Protein AF-A0AAN6WMR6-F1 (afdb_monomer_lite)

pLDDT: mean 70.24, std 10.69, range [45.78, 90.38]

Secondary structure (DSSP, 8-state):
----------PPPPPPP--SSHHHHHHHHHHHHHHHHHHHHHHHHHHHHHHHHHHHHHHHHHHHHHHHHHHHHHHHHHHHHHHHHHHHHHHHHTSHHHHHHHHHHHHHHHHHHHSHHHHHHHHHHS-HHHHHHHHHHHHHHHHH-

Organism: NCBI:txid1536484

Sequence (145 aa):
MTVLASSREGAVPPAPTPTTVSRTRQQSNVISALSPLVQHALQLQQLISTIALHLFVRAYFAVYLVTSATLEASMSIARRALILSKWLGQKTWKSRRATRLRKRLEFELFVLLVGPCGNMLFLMLFWPGWLALGLALWAYGHVTG

Foldseek 3Di:
DDDDDDDDDDDDDDDDDPDDPPPVVVVVVVVVVCVVVVVVVVVVVVVVVVVVVVVVVVVVVVVVVVVVVVVVVVVVVVVVVVVVCVVVCVVCVPPPVVVVVVVVCVVVVCCCCVPPNVVVVCCVVVVCVVVVVVVVVVVVVVVVD

Structure (mmCIF, N/CA/C/O backbone):
data_AF-A0AAN6WMR6-F1
#
_entry.id   AF-A0AAN6WMR6-F1
#
loop_
_atom_site.group_PDB
_atom_site.id
_atom_site.type_symbol
_atom_site.label_atom_id
_atom_site.label_alt_id
_atom_site.label_comp_id
_atom_site.label_asym_id
_atom_site.label_entity_id
_atom_site.label_seq_id
_atom_site.pdbx_PDB_ins_code
_atom_site.Cartn_x
_atom_site.Cartn_y
_atom_site.Cartn_z
_atom_site.occupancy
_atom_site.B_iso_or_equiv
_atom_site.auth_seq_id
_atom_site.auth_comp_id
_atom_site.auth_asym_id
_atom_site.auth_atom_id
_atom_site.pdbx_PDB_model_num
ATOM 1 N N . MET A 1 1 ? 72.319 -36.772 -90.322 1.00 45.81 1 MET A N 1
ATOM 2 C CA . MET A 1 1 ? 72.011 -36.498 -88.903 1.00 45.81 1 MET A CA 1
ATOM 3 C C . MET A 1 1 ? 71.889 -34.995 -88.736 1.00 45.81 1 MET A C 1
ATOM 5 O O . MET A 1 1 ? 72.904 -34.314 -88.690 1.00 45.81 1 MET A O 1
ATOM 9 N N . THR A 1 2 ? 70.659 -34.481 -88.724 1.00 45.78 2 THR A N 1
ATOM 10 C CA . THR A 1 2 ? 70.368 -33.066 -88.459 1.00 45.78 2 THR A CA 1
ATOM 11 C C . THR A 1 2 ? 68.988 -33.004 -87.814 1.00 45.78 2 THR A C 1
ATOM 13 O O . THR A 1 2 ? 67.998 -33.427 -88.402 1.00 45.78 2 THR A O 1
ATOM 16 N N . VAL A 1 3 ? 68.976 -32.581 -86.555 1.00 50.28 3 VAL A N 1
ATOM 17 C CA . VAL A 1 3 ? 67.804 -32.345 -85.706 1.00 50.28 3 VAL A CA 1
ATOM 18 C C . VAL A 1 3 ? 67.212 -30.991 -86.078 1.00 50.28 3 VAL A C 1
ATOM 20 O O . VAL A 1 3 ? 67.992 -30.058 -86.202 1.00 50.28 3 VAL A O 1
ATOM 23 N N . LEU A 1 4 ? 65.882 -30.865 -86.169 1.00 54.62 4 LEU A N 1
ATOM 24 C CA . LEU A 1 4 ? 65.145 -29.673 -85.726 1.00 54.62 4 LEU A CA 1
ATOM 25 C C . LEU A 1 4 ? 63.665 -30.016 -85.469 1.00 54.62 4 LEU A C 1
ATOM 27 O O . LEU A 1 4 ? 62.982 -30.609 -86.299 1.00 54.62 4 LEU A O 1
ATOM 31 N N . ALA A 1 5 ? 63.220 -29.651 -84.269 1.00 51.03 5 ALA A N 1
ATOM 32 C CA . ALA A 1 5 ? 61.887 -29.822 -83.714 1.00 51.03 5 ALA A CA 1
ATOM 33 C C . ALA A 1 5 ? 60.937 -28.698 -84.155 1.00 51.03 5 ALA A C 1
ATOM 35 O O . ALA A 1 5 ? 61.367 -27.552 -84.258 1.00 51.03 5 ALA A O 1
ATOM 36 N N . SER A 1 6 ? 59.645 -28.995 -84.330 1.00 52.78 6 SER A N 1
ATOM 37 C CA . SER A 1 6 ? 58.566 -27.996 -84.295 1.00 52.78 6 SER A CA 1
ATOM 38 C C . SER A 1 6 ? 57.196 -28.678 -84.319 1.00 52.78 6 SER A C 1
ATOM 40 O O . SER A 1 6 ? 56.848 -29.299 -85.316 1.00 52.78 6 SER A O 1
ATOM 42 N N . SER A 1 7 ? 56.422 -28.570 -83.238 1.00 55.59 7 SER A N 1
ATOM 43 C CA . SER A 1 7 ? 55.026 -28.111 -83.302 1.00 55.59 7 SER A CA 1
ATOM 44 C C . SER A 1 7 ? 54.469 -28.019 -81.881 1.00 55.59 7 SER A C 1
ATOM 46 O O . SER A 1 7 ? 54.475 -28.990 -81.129 1.00 55.59 7 SER A O 1
ATOM 48 N N . ARG A 1 8 ? 54.065 -26.810 -81.494 1.00 50.81 8 ARG A N 1
ATOM 49 C CA . ARG A 1 8 ? 53.621 -26.424 -80.154 1.00 50.81 8 ARG A CA 1
ATOM 50 C C . ARG A 1 8 ? 52.101 -26.276 -80.210 1.00 50.81 8 ARG A C 1
ATOM 52 O O . ARG A 1 8 ? 51.603 -25.426 -80.943 1.00 50.81 8 ARG A O 1
ATOM 59 N N . GLU A 1 9 ? 51.386 -27.112 -79.465 1.00 48.72 9 GLU A N 1
ATOM 60 C CA . GLU A 1 9 ? 49.929 -27.067 -79.315 1.00 48.72 9 GLU A CA 1
ATOM 61 C C . GLU A 1 9 ? 49.487 -25.760 -78.639 1.00 48.72 9 GLU A C 1
ATOM 63 O O . GLU A 1 9 ? 49.946 -25.410 -77.550 1.00 48.72 9 GLU A O 1
ATOM 68 N N . GLY A 1 10 ? 48.594 -25.024 -79.303 1.00 47.44 10 GLY A N 1
ATOM 69 C CA . GLY A 1 10 ? 47.924 -23.846 -78.762 1.00 47.44 10 GLY A CA 1
ATOM 70 C C . GLY A 1 10 ? 46.566 -24.224 -78.177 1.00 47.44 10 GLY A C 1
ATOM 71 O O . GLY A 1 10 ? 45.593 -24.353 -78.913 1.00 47.44 10 GLY A O 1
ATOM 72 N N . ALA A 1 11 ? 46.500 -24.380 -76.855 1.00 51.91 11 ALA A N 1
ATOM 73 C CA . ALA A 1 11 ? 45.252 -24.492 -76.107 1.00 51.91 11 ALA A CA 1
ATOM 74 C C . ALA A 1 11 ? 44.733 -23.089 -75.742 1.00 51.91 11 ALA A C 1
ATOM 76 O O . ALA A 1 11 ? 45.427 -22.309 -75.090 1.00 51.91 11 ALA A O 1
ATOM 77 N N . VAL A 1 12 ? 43.512 -22.771 -76.175 1.00 68.25 12 VAL A N 1
ATOM 78 C CA . VAL A 1 12 ? 42.794 -21.524 -75.868 1.00 68.25 12 VAL A CA 1
ATOM 79 C C . VAL A 1 12 ? 42.050 -21.679 -74.530 1.00 68.25 12 VAL A C 1
ATOM 81 O O . VAL A 1 12 ? 41.217 -22.579 -74.425 1.00 68.25 12 VAL A O 1
ATOM 84 N N . PRO A 1 13 ? 42.292 -20.830 -73.511 1.00 68.50 13 PRO A N 1
ATOM 85 C CA . PRO A 1 13 ? 41.496 -20.821 -72.282 1.00 68.50 13 PRO A CA 1
ATOM 86 C C . PRO A 1 13 ? 40.277 -19.869 -72.369 1.00 68.50 13 PRO A C 1
ATOM 88 O O . PRO A 1 13 ? 40.340 -18.853 -73.066 1.00 68.50 13 PRO A O 1
ATOM 91 N N . PRO A 1 14 ? 39.167 -20.159 -71.657 1.00 63.75 14 PRO A N 1
ATOM 92 C CA . PRO A 1 14 ? 37.947 -19.350 -71.688 1.00 63.75 14 PRO A CA 1
ATOM 93 C C . PRO A 1 14 ? 38.049 -18.067 -70.844 1.00 63.75 14 PRO A C 1
ATOM 95 O O . PRO A 1 14 ? 38.715 -18.018 -69.810 1.00 63.75 14 PRO A O 1
ATOM 98 N N 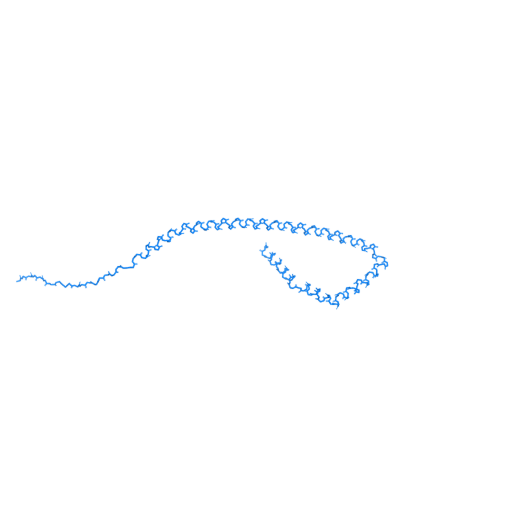. ALA A 1 15 ? 37.349 -17.024 -71.296 1.00 61.56 15 ALA A N 1
ATOM 99 C CA . ALA A 1 15 ? 37.334 -15.684 -70.713 1.00 61.56 15 ALA A CA 1
ATOM 100 C C . ALA A 1 15 ? 36.653 -15.619 -69.321 1.00 61.56 15 ALA A C 1
ATOM 102 O O . ALA A 1 15 ? 35.573 -16.188 -69.149 1.00 61.56 15 ALA A O 1
ATOM 103 N N . PRO A 1 16 ? 37.212 -14.876 -68.344 1.00 61.53 16 PRO A N 1
ATOM 104 C CA . PRO A 1 16 ? 36.566 -14.625 -67.056 1.00 61.53 16 PRO A CA 1
ATOM 105 C C . PRO A 1 16 ? 35.622 -13.407 -67.102 1.00 61.53 16 PRO A C 1
ATOM 107 O O . PRO A 1 16 ? 36.022 -12.301 -67.459 1.00 61.53 16 PRO A O 1
ATOM 110 N N . THR A 1 17 ? 34.368 -13.591 -66.684 1.00 63.28 17 THR A N 1
ATOM 111 C CA . THR A 1 17 ? 33.379 -12.524 -66.434 1.00 63.28 17 THR A CA 1
ATOM 112 C C . THR A 1 17 ? 33.733 -11.683 -65.193 1.00 63.28 17 THR A C 1
ATOM 114 O O . THR A 1 17 ? 33.841 -12.249 -64.103 1.00 63.28 17 THR A O 1
ATOM 117 N N . PRO A 1 18 ? 33.844 -10.343 -65.298 1.00 58.25 18 PRO A N 1
ATOM 118 C CA . PRO A 1 18 ? 34.152 -9.465 -64.169 1.00 58.25 18 PRO A CA 1
ATOM 119 C C . PRO A 1 18 ? 32.903 -8.741 -63.627 1.00 58.25 18 PRO A C 1
ATOM 121 O O . PRO A 1 18 ? 32.602 -7.633 -64.058 1.00 58.25 18 PRO A O 1
ATOM 124 N N . THR A 1 19 ? 32.173 -9.308 -62.658 1.00 54.94 19 THR A N 1
ATOM 125 C CA . THR A 1 19 ? 31.054 -8.573 -62.007 1.00 54.94 19 THR A CA 1
ATOM 126 C C . THR A 1 19 ? 30.895 -8.755 -60.492 1.00 54.94 19 THR A C 1
ATOM 128 O O . THR A 1 19 ? 30.036 -8.107 -59.899 1.00 54.94 19 THR A O 1
ATOM 131 N N . THR A 1 20 ? 31.731 -9.537 -59.802 1.00 54.12 20 THR A N 1
ATOM 132 C CA . THR A 1 20 ? 31.488 -9.857 -58.372 1.00 54.12 20 THR A CA 1
ATOM 133 C C . THR A 1 20 ? 32.310 -9.027 -57.370 1.00 54.12 20 THR A C 1
ATOM 135 O O . THR A 1 20 ? 32.007 -9.025 -56.180 1.00 54.12 20 THR A O 1
ATOM 138 N N . VAL A 1 21 ? 33.320 -8.270 -57.812 1.00 56.31 21 VAL A N 1
ATOM 139 C CA . VAL A 1 21 ? 34.303 -7.619 -56.911 1.00 56.31 21 VAL A CA 1
ATOM 140 C C . VAL A 1 21 ? 33.862 -6.231 -56.401 1.00 56.31 21 VAL A C 1
ATOM 142 O O . VAL A 1 21 ? 34.369 -5.743 -55.395 1.00 56.31 21 VAL A O 1
ATOM 145 N N . SER A 1 22 ? 32.876 -5.584 -57.023 1.00 54.81 22 SER A N 1
ATOM 146 C CA . SER A 1 22 ? 32.452 -4.215 -56.668 1.00 54.81 22 SER A CA 1
ATOM 147 C C 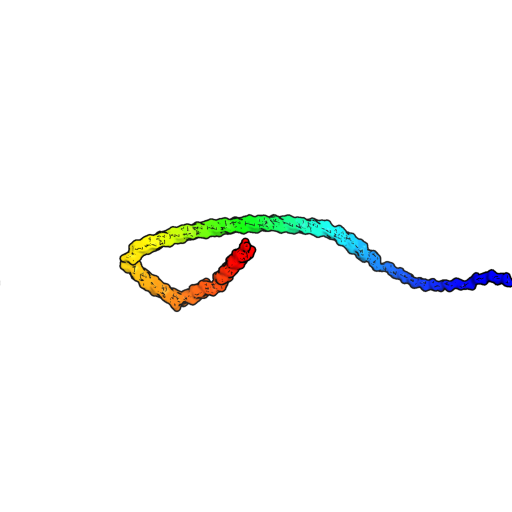. SER A 1 22 ? 31.519 -4.130 -55.448 1.00 54.81 22 SER A C 1
ATOM 149 O O . SER A 1 22 ? 31.437 -3.080 -54.812 1.00 54.81 22 SER A O 1
ATOM 151 N N . ARG A 1 23 ? 30.836 -5.222 -55.074 1.00 52.59 23 ARG A N 1
ATOM 152 C CA . ARG A 1 23 ? 29.805 -5.221 -54.014 1.00 52.59 23 ARG A CA 1
ATOM 153 C C . ARG A 1 23 ? 30.384 -5.154 -52.595 1.00 52.59 23 ARG A C 1
ATOM 155 O O . ARG A 1 23 ? 29.817 -4.494 -51.727 1.00 52.59 23 ARG A O 1
ATOM 162 N N . THR A 1 24 ? 31.529 -5.791 -52.364 1.00 58.31 24 THR A N 1
ATOM 163 C CA . THR A 1 24 ? 32.192 -5.860 -51.048 1.00 58.31 24 THR A CA 1
ATOM 164 C C . THR A 1 24 ? 32.803 -4.523 -50.624 1.00 58.31 24 THR A C 1
ATOM 166 O O . THR A 1 24 ? 32.705 -4.145 -49.458 1.00 58.31 24 THR A O 1
ATOM 169 N N . ARG A 1 25 ? 33.360 -3.753 -51.566 1.00 53.69 25 ARG A N 1
ATOM 170 C CA . ARG A 1 25 ? 33.977 -2.441 -51.286 1.00 53.69 25 ARG A CA 1
ATOM 171 C C . ARG A 1 25 ? 32.950 -1.343 -50.979 1.00 53.69 25 ARG A C 1
ATOM 173 O O . ARG A 1 25 ? 33.232 -0.402 -50.242 1.00 53.69 25 ARG A O 1
ATOM 180 N N . GLN A 1 26 ? 31.743 -1.464 -51.532 1.00 53.91 26 GLN A N 1
ATOM 181 C CA . GLN A 1 26 ? 30.649 -0.537 -51.250 1.00 53.91 26 GLN A CA 1
ATOM 182 C C . GLN A 1 26 ? 30.036 -0.803 -49.866 1.00 53.91 26 GLN A C 1
ATOM 184 O O . GLN A 1 26 ? 29.773 0.146 -49.135 1.00 53.91 26 GLN A O 1
ATOM 189 N N . GLN A 1 27 ? 29.895 -2.070 -49.453 1.00 58.19 27 GLN A N 1
ATOM 190 C CA . GLN A 1 27 ? 29.464 -2.409 -48.090 1.00 58.19 27 GLN A CA 1
ATOM 191 C C . GLN A 1 27 ? 30.468 -1.961 -47.021 1.00 58.19 27 GLN A C 1
ATOM 193 O O . GLN A 1 27 ? 30.042 -1.446 -45.990 1.00 58.19 27 GLN A O 1
ATOM 198 N N . SER A 1 28 ? 31.779 -2.079 -47.264 1.00 60.22 28 SER A N 1
ATOM 199 C CA . SER A 1 28 ? 32.777 -1.629 -46.284 1.00 60.22 28 SER A CA 1
ATOM 200 C C . SER A 1 28 ? 32.699 -0.122 -46.020 1.00 60.22 28 SER A C 1
ATOM 202 O O . SER A 1 28 ? 32.777 0.291 -44.870 1.00 60.22 28 SER A O 1
ATOM 204 N N . ASN A 1 29 ? 32.455 0.702 -47.048 1.00 61.84 29 ASN A N 1
ATOM 205 C CA . ASN A 1 29 ? 32.314 2.154 -46.874 1.00 61.84 29 ASN A CA 1
ATOM 206 C C . ASN A 1 29 ? 31.062 2.547 -46.076 1.00 61.84 29 ASN A C 1
ATOM 208 O O . ASN A 1 29 ? 31.117 3.475 -45.271 1.00 61.84 29 ASN A O 1
ATOM 212 N N . VAL A 1 30 ? 29.944 1.838 -46.258 1.00 65.19 30 VAL A N 1
ATOM 213 C CA . VAL A 1 30 ? 28.702 2.126 -45.520 1.00 65.19 30 VAL A CA 1
ATOM 214 C C . VAL A 1 30 ? 28.821 1.679 -44.059 1.00 65.19 30 VAL A C 1
ATOM 216 O O . VAL A 1 30 ? 28.387 2.396 -43.161 1.00 65.19 30 VAL A O 1
ATOM 219 N N . ILE A 1 31 ? 29.478 0.543 -43.798 1.00 67.00 31 ILE A N 1
ATOM 220 C CA . ILE A 1 31 ? 29.734 0.053 -42.433 1.00 67.00 31 ILE A CA 1
ATOM 221 C C . ILE A 1 31 ? 30.708 0.987 -41.696 1.00 67.00 31 ILE A C 1
ATOM 223 O O . ILE A 1 31 ? 30.467 1.335 -40.539 1.00 67.00 31 ILE A O 1
ATOM 227 N N . SER A 1 32 ? 31.759 1.469 -42.368 1.00 66.12 32 SER A N 1
ATOM 228 C CA . SER A 1 32 ? 32.694 2.441 -41.786 1.00 66.12 32 SER A CA 1
ATOM 229 C C . SER A 1 32 ? 32.051 3.803 -41.507 1.00 66.12 32 SER A C 1
ATOM 231 O O . SER A 1 32 ? 32.397 4.429 -40.510 1.00 66.12 32 SER A O 1
ATOM 233 N N . ALA A 1 33 ? 31.092 4.246 -42.327 1.00 69.19 33 ALA A N 1
ATOM 234 C CA . ALA A 1 33 ? 30.353 5.491 -42.094 1.00 69.19 33 ALA A CA 1
ATOM 235 C C . ALA A 1 33 ? 29.299 5.372 -40.975 1.00 69.19 33 ALA A C 1
ATOM 237 O O . ALA A 1 33 ? 29.023 6.349 -40.280 1.00 69.19 33 ALA A O 1
ATOM 238 N N . LEU A 1 34 ? 28.728 4.181 -40.764 1.00 69.94 34 LEU A N 1
ATOM 239 C CA . LEU A 1 34 ? 27.740 3.925 -39.708 1.00 69.94 34 LEU A CA 1
ATOM 240 C C . LEU A 1 34 ? 28.372 3.715 -38.328 1.00 69.94 34 LEU A C 1
ATOM 242 O O . LEU A 1 34 ? 27.761 4.075 -37.324 1.00 69.94 34 LEU A O 1
ATOM 246 N N . SER A 1 35 ? 29.595 3.182 -38.263 1.00 74.19 35 SER A N 1
ATOM 247 C CA . SER A 1 35 ? 30.325 2.959 -37.007 1.00 74.19 35 SER A CA 1
ATOM 248 C C . SER A 1 35 ? 30.377 4.190 -36.080 1.00 74.19 35 SER A C 1
ATOM 250 O O . SER A 1 35 ? 30.006 4.052 -34.912 1.00 74.19 35 SER A O 1
ATOM 252 N N . PRO A 1 36 ? 30.771 5.397 -36.538 1.00 77.50 36 PRO A N 1
ATOM 253 C CA . PRO A 1 36 ? 30.795 6.575 -35.669 1.00 77.50 36 PRO A CA 1
ATOM 254 C C . PRO A 1 36 ? 29.390 7.010 -35.232 1.00 77.50 36 PRO A C 1
ATOM 256 O O . PRO A 1 36 ? 29.209 7.428 -34.089 1.00 77.50 36 PRO A O 1
ATOM 259 N N . LEU A 1 37 ? 28.382 6.850 -36.097 1.00 77.81 37 LEU A N 1
ATOM 260 C CA . LEU A 1 37 ? 26.995 7.218 -35.801 1.00 77.81 37 LEU A CA 1
A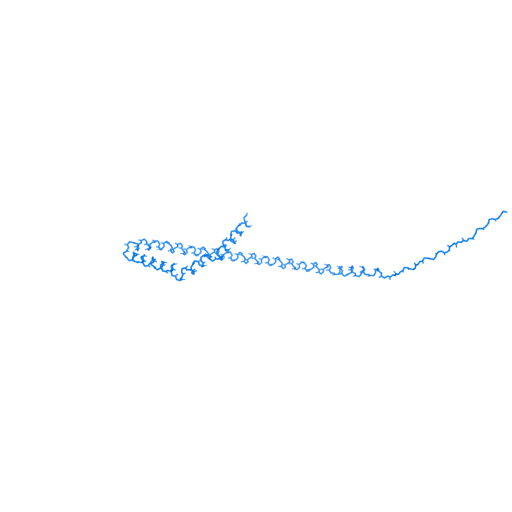TOM 261 C C . LEU A 1 37 ? 26.402 6.335 -34.691 1.00 77.81 37 LEU A C 1
ATOM 263 O O . LEU A 1 37 ? 25.775 6.833 -33.757 1.00 77.81 37 LEU A O 1
ATOM 267 N N . VAL A 1 38 ? 26.657 5.025 -34.763 1.00 78.88 38 VAL A N 1
ATOM 268 C CA . VAL A 1 38 ? 26.242 4.050 -33.743 1.00 78.88 38 VAL A CA 1
ATOM 269 C C . VAL A 1 38 ? 26.952 4.319 -32.417 1.00 78.88 38 VAL A C 1
ATOM 271 O O . VAL A 1 38 ? 26.331 4.253 -31.359 1.00 78.88 38 VAL A O 1
ATOM 274 N N . GLN A 1 39 ? 28.233 4.689 -32.459 1.00 85.31 39 GLN A N 1
ATOM 275 C CA . GLN A 1 39 ? 29.001 5.014 -31.259 1.00 85.31 39 GLN A CA 1
ATOM 276 C C . GLN A 1 39 ? 28.459 6.268 -30.550 1.00 85.31 39 GLN A C 1
ATOM 278 O O . GLN A 1 39 ? 28.355 6.278 -29.325 1.00 85.31 39 GLN A O 1
ATOM 283 N N . HIS A 1 40 ? 28.038 7.289 -31.305 1.00 79.12 40 HIS A N 1
ATOM 284 C CA . HIS A 1 40 ? 27.407 8.491 -30.745 1.00 79.12 40 HIS A CA 1
ATOM 285 C C . HIS A 1 40 ? 26.007 8.193 -30.183 1.00 79.12 40 HIS A C 1
ATOM 287 O O . HIS A 1 40 ? 25.661 8.665 -29.099 1.00 79.12 40 HIS A O 1
ATOM 293 N N . ALA A 1 41 ? 25.217 7.363 -30.874 1.00 79.44 41 ALA A N 1
ATOM 294 C CA . ALA A 1 41 ? 23.904 6.931 -30.394 1.00 79.44 41 ALA A CA 1
ATOM 295 C C . ALA A 1 41 ? 24.005 6.143 -29.076 1.00 79.44 41 ALA A C 1
ATOM 297 O O . ALA A 1 41 ? 23.240 6.395 -28.146 1.00 79.44 41 ALA A O 1
ATOM 298 N N . LEU A 1 42 ? 24.993 5.249 -28.958 1.00 79.75 42 LEU A N 1
ATOM 299 C CA . LEU A 1 42 ? 25.255 4.501 -27.726 1.00 79.75 42 LEU A CA 1
ATOM 300 C C . LEU A 1 42 ? 25.671 5.415 -26.570 1.00 79.75 42 LEU A C 1
ATOM 302 O O . LEU A 1 42 ? 25.194 5.228 -25.453 1.00 79.75 42 LEU A O 1
ATOM 306 N N . GLN A 1 43 ? 26.505 6.426 -26.825 1.00 84.06 43 GLN A N 1
ATOM 307 C CA . GLN A 1 43 ? 26.887 7.404 -25.802 1.00 84.06 43 GLN A CA 1
ATOM 308 C C . GLN A 1 43 ? 25.681 8.208 -25.306 1.00 84.06 43 GLN A C 1
ATOM 310 O O . GLN A 1 43 ? 25.485 8.336 -24.098 1.00 84.06 43 GLN A O 1
ATOM 315 N N . LEU A 1 44 ? 24.827 8.690 -26.213 1.00 79.62 44 LEU A N 1
ATOM 316 C CA . LEU A 1 44 ? 23.592 9.385 -25.838 1.00 79.62 44 LEU A CA 1
ATOM 317 C C . LEU A 1 44 ? 22.658 8.479 -25.035 1.00 79.62 44 LEU A C 1
ATOM 319 O O . LEU A 1 44 ? 22.119 8.898 -24.013 1.00 79.62 44 LEU A O 1
ATOM 323 N N . GLN A 1 45 ? 22.510 7.222 -25.448 1.00 84.38 45 GLN A N 1
ATOM 324 C CA . GLN A 1 45 ? 21.685 6.248 -24.742 1.00 84.38 45 GLN A CA 1
ATOM 325 C C . GLN A 1 45 ? 22.226 5.950 -23.337 1.00 84.38 45 GLN A C 1
ATOM 327 O O . GLN A 1 45 ? 21.446 5.838 -22.391 1.00 84.38 45 GLN A O 1
ATOM 332 N N . GLN A 1 46 ? 23.549 5.900 -23.166 1.00 82.50 46 GLN A N 1
ATOM 333 C CA . GLN A 1 46 ? 24.179 5.750 -21.855 1.00 82.50 46 GLN A CA 1
ATOM 334 C C . GLN A 1 46 ? 23.981 6.981 -20.962 1.00 82.50 46 GLN A C 1
ATOM 336 O O . GLN A 1 46 ? 23.670 6.811 -19.781 1.00 82.50 46 GLN A O 1
ATOM 341 N N . LEU A 1 47 ? 24.089 8.200 -21.505 1.00 85.69 47 LEU A N 1
ATOM 342 C CA . LEU A 1 47 ? 23.800 9.432 -20.757 1.00 85.69 47 LEU A CA 1
ATOM 343 C C . LEU A 1 47 ? 22.333 9.494 -20.319 1.00 85.69 47 LEU A C 1
ATOM 345 O O . LEU A 1 47 ? 22.037 9.768 -19.157 1.00 85.69 47 LEU A O 1
ATOM 349 N N . ILE A 1 48 ? 21.407 9.196 -21.230 1.00 84.12 48 ILE A N 1
ATOM 350 C CA . ILE A 1 48 ? 19.972 9.185 -20.927 1.00 84.12 48 ILE A CA 1
ATOM 351 C C . ILE A 1 48 ? 19.673 8.127 -19.862 1.00 84.12 48 ILE A C 1
ATOM 353 O O . ILE A 1 48 ? 18.957 8.410 -18.904 1.00 84.12 48 ILE A O 1
ATOM 357 N N . SER A 1 49 ? 20.270 6.937 -19.974 1.00 84.12 49 SER A N 1
ATOM 358 C CA . SER A 1 49 ? 20.091 5.861 -18.998 1.00 84.12 49 SER A CA 1
ATOM 359 C C . SER A 1 49 ? 20.620 6.229 -17.612 1.00 84.12 49 SER A C 1
ATOM 361 O O . SER A 1 49 ? 19.979 5.901 -16.615 1.00 84.12 49 SER A O 1
ATOM 363 N N . THR A 1 50 ? 21.769 6.903 -17.519 1.00 87.25 50 THR A N 1
ATOM 364 C CA . THR A 1 50 ? 22.339 7.322 -16.226 1.00 87.25 50 THR A CA 1
ATOM 365 C C . THR A 1 50 ? 21.524 8.438 -15.586 1.00 87.25 50 THR A C 1
ATOM 367 O O . THR A 1 50 ? 21.234 8.371 -14.391 1.00 87.25 50 THR A O 1
ATOM 370 N N . ILE A 1 51 ? 21.078 9.423 -16.370 1.00 84.88 51 ILE A N 1
ATOM 371 C CA . ILE A 1 51 ? 20.199 10.498 -15.887 1.00 84.88 51 ILE A CA 1
ATOM 372 C C . ILE A 1 51 ? 18.853 9.927 -15.421 1.00 84.88 51 ILE A C 1
ATOM 374 O O . ILE A 1 51 ? 18.368 10.291 -14.349 1.00 84.88 51 ILE A O 1
ATOM 378 N N . ALA A 1 52 ? 18.274 8.999 -16.188 1.00 80.12 52 ALA A N 1
ATOM 379 C CA . ALA A 1 52 ? 17.021 8.339 -15.840 1.00 80.12 52 ALA A CA 1
ATOM 380 C C . ALA A 1 52 ? 17.144 7.526 -14.544 1.00 80.12 52 ALA A C 1
ATOM 382 O O . ALA A 1 52 ? 16.306 7.678 -13.657 1.00 80.12 52 ALA A O 1
ATOM 383 N N . LEU A 1 53 ? 18.208 6.729 -14.386 1.00 78.69 53 LEU A N 1
ATOM 384 C CA . LEU A 1 53 ? 18.486 5.998 -13.143 1.00 78.69 53 LEU A CA 1
ATOM 385 C C . LEU A 1 53 ? 18.632 6.944 -11.953 1.00 78.69 53 LEU A C 1
ATOM 387 O O . LEU A 1 53 ? 18.069 6.694 -10.890 1.00 78.69 53 LEU A O 1
ATOM 391 N N . HIS A 1 54 ? 19.342 8.055 -12.135 1.00 83.31 54 HIS A N 1
ATOM 392 C CA . HIS A 1 54 ? 19.552 9.026 -11.071 1.00 83.31 54 HIS A CA 1
ATOM 393 C C . HIS A 1 54 ? 18.239 9.695 -10.629 1.00 83.31 54 HIS A C 1
ATOM 395 O O . HIS A 1 54 ? 17.982 9.821 -9.430 1.00 83.31 54 HIS A O 1
ATOM 401 N N . LEU A 1 55 ? 17.370 10.058 -11.579 1.00 80.44 55 LEU A N 1
ATOM 402 C CA . LEU A 1 55 ? 16.020 10.558 -11.292 1.00 80.44 55 LEU A CA 1
ATOM 403 C C . LEU A 1 55 ? 15.159 9.501 -10.597 1.00 80.44 55 LEU A C 1
ATOM 405 O O . LEU A 1 55 ? 14.463 9.825 -9.636 1.00 80.44 55 LEU A O 1
ATOM 409 N N . PHE A 1 56 ? 15.240 8.246 -11.042 1.00 83.94 56 PHE A N 1
ATOM 410 C CA . PHE A 1 56 ? 14.469 7.146 -10.475 1.00 83.94 56 PHE A CA 1
ATOM 411 C C . PHE A 1 56 ? 14.863 6.870 -9.022 1.00 83.94 56 PHE A C 1
ATOM 413 O O . PHE A 1 56 ? 13.996 6.803 -8.156 1.00 83.94 56 PHE A O 1
ATOM 420 N N . VAL A 1 57 ? 16.165 6.809 -8.725 1.00 83.69 57 VAL A N 1
ATOM 421 C CA . VAL A 1 57 ? 16.678 6.637 -7.357 1.00 83.69 57 VAL A CA 1
ATOM 422 C C . VAL A 1 57 ? 16.241 7.799 -6.466 1.00 83.69 57 VAL A C 1
ATOM 424 O O . VAL A 1 57 ? 15.752 7.573 -5.360 1.00 83.69 57 VAL A O 1
ATOM 427 N N . ARG A 1 58 ? 16.346 9.048 -6.940 1.00 83.69 58 ARG A N 1
ATOM 428 C CA . ARG A 1 58 ? 15.915 10.221 -6.162 1.00 83.69 58 ARG A CA 1
ATOM 429 C C . ARG A 1 58 ? 14.414 10.227 -5.887 1.00 83.69 58 ARG A C 1
ATOM 431 O O . ARG A 1 58 ? 14.010 10.491 -4.756 1.00 83.69 58 ARG A O 1
ATOM 438 N N . ALA A 1 59 ? 13.601 9.943 -6.901 1.00 79.44 59 ALA A N 1
ATOM 439 C CA . ALA A 1 59 ? 12.153 9.856 -6.759 1.00 79.44 59 ALA A CA 1
ATOM 440 C C . ALA A 1 59 ? 11.763 8.722 -5.801 1.00 79.44 59 ALA A C 1
ATOM 442 O O . ALA A 1 59 ? 10.926 8.922 -4.924 1.00 79.44 59 ALA A O 1
ATOM 443 N N . TYR A 1 60 ? 12.428 7.570 -5.905 1.00 81.12 60 TYR A N 1
ATOM 444 C CA . TYR A 1 60 ? 12.227 6.435 -5.011 1.00 81.12 60 TYR A CA 1
ATOM 445 C C . TYR A 1 60 ? 12.546 6.787 -3.555 1.00 81.12 60 TYR A C 1
ATOM 447 O O . TYR A 1 60 ? 11.718 6.563 -2.675 1.00 81.12 60 TYR A O 1
ATOM 455 N N . PHE A 1 61 ? 13.694 7.424 -3.297 1.00 78.75 61 PHE A N 1
ATOM 456 C CA . PHE A 1 61 ? 14.053 7.904 -1.959 1.00 78.75 61 PHE A CA 1
ATOM 457 C C . PHE A 1 61 ? 13.049 8.925 -1.415 1.00 78.75 61 PHE A C 1
ATOM 459 O O . PHE A 1 61 ? 12.685 8.857 -0.243 1.00 78.75 61 PHE A O 1
ATOM 466 N N . ALA A 1 62 ? 12.569 9.849 -2.251 1.00 79.31 62 ALA A N 1
ATOM 467 C CA . ALA A 1 62 ? 11.565 10.828 -1.843 1.00 79.31 62 ALA A CA 1
ATOM 468 C C . ALA A 1 62 ? 10.242 10.150 -1.450 1.00 79.31 62 ALA A C 1
ATOM 470 O O . ALA A 1 62 ? 9.701 10.436 -0.383 1.00 79.31 62 ALA A O 1
ATOM 471 N N . VAL A 1 63 ? 9.754 9.207 -2.261 1.00 74.81 63 VAL A N 1
ATOM 472 C CA . VAL A 1 63 ? 8.541 8.432 -1.954 1.00 74.81 63 VAL A CA 1
ATOM 473 C C . VAL A 1 63 ? 8.738 7.584 -0.697 1.00 74.81 63 VAL A C 1
ATOM 475 O O . VAL A 1 63 ? 7.853 7.548 0.155 1.00 74.81 63 VAL A O 1
ATOM 478 N N . TYR A 1 64 ? 9.901 6.957 -0.526 1.00 78.25 64 TYR A N 1
ATOM 479 C CA . TYR A 1 64 ? 10.236 6.165 0.659 1.00 78.25 64 TYR A CA 1
ATOM 480 C C . TYR A 1 64 ? 10.266 7.009 1.946 1.00 78.25 64 TYR A C 1
ATOM 482 O O . TYR A 1 64 ? 9.735 6.609 2.983 1.00 78.25 64 TYR A O 1
ATOM 490 N N . LEU A 1 65 ? 10.822 8.221 1.891 1.00 72.38 65 LEU A N 1
ATOM 491 C CA . LEU A 1 65 ? 10.822 9.147 3.028 1.00 72.38 65 LEU A CA 1
ATOM 492 C C . LEU A 1 65 ? 9.413 9.654 3.348 1.00 72.38 65 LEU A C 1
ATOM 494 O O . LEU A 1 65 ? 9.019 9.690 4.510 1.00 72.38 65 LEU A O 1
ATOM 498 N N . VAL A 1 66 ? 8.625 9.998 2.328 1.00 76.00 66 VAL A N 1
ATOM 499 C CA . VAL A 1 66 ? 7.237 10.447 2.516 1.00 76.00 66 VAL A CA 1
ATOM 500 C C . VAL A 1 66 ? 6.373 9.326 3.095 1.00 76.00 66 VAL A C 1
ATOM 502 O O . VAL A 1 66 ? 5.596 9.564 4.020 1.00 76.00 66 VAL A O 1
ATOM 505 N N . THR A 1 67 ? 6.522 8.097 2.600 1.00 67.94 67 THR A N 1
ATOM 506 C CA . THR A 1 67 ? 5.775 6.927 3.091 1.00 67.94 67 THR A CA 1
ATOM 507 C C . THR A 1 67 ? 6.198 6.527 4.501 1.00 67.94 67 THR A C 1
ATOM 509 O O . THR A 1 67 ? 5.337 6.299 5.342 1.00 67.94 67 THR A O 1
ATOM 512 N N . SER A 1 68 ? 7.493 6.519 4.818 1.00 63.00 68 SER A N 1
ATOM 513 C CA . SER A 1 68 ? 7.957 6.239 6.186 1.00 63.00 68 SER A CA 1
ATOM 514 C C . SER A 1 68 ? 7.526 7.323 7.182 1.00 63.00 68 SER A C 1
ATOM 516 O O . SER A 1 68 ? 7.020 6.995 8.253 1.00 63.00 68 SER A O 1
ATOM 518 N N . ALA A 1 69 ? 7.602 8.606 6.813 1.00 63.78 69 ALA A N 1
ATOM 519 C CA . ALA A 1 69 ? 7.134 9.706 7.659 1.00 63.78 69 ALA A CA 1
ATOM 520 C C . ALA A 1 69 ? 5.613 9.672 7.885 1.00 63.78 69 ALA A C 1
ATOM 522 O O . ALA A 1 69 ? 5.143 9.915 8.996 1.00 63.78 69 ALA A O 1
ATOM 523 N N . THR A 1 70 ? 4.829 9.345 6.854 1.00 65.81 70 THR A N 1
ATOM 524 C CA . THR A 1 70 ? 3.368 9.205 6.985 1.00 65.81 70 THR A CA 1
ATOM 525 C C . THR A 1 70 ? 2.969 7.957 7.763 1.00 65.81 70 THR A C 1
ATOM 527 O O . THR A 1 70 ? 2.012 8.019 8.534 1.00 65.81 70 THR A O 1
ATOM 530 N N . LEU A 1 71 ? 3.707 6.851 7.634 1.00 63.31 71 LEU A N 1
ATOM 531 C CA . LEU A 1 71 ? 3.498 5.648 8.440 1.00 63.31 71 LEU A CA 1
ATOM 532 C C . LEU A 1 71 ? 3.813 5.895 9.915 1.00 63.31 71 LEU A C 1
ATOM 534 O O . LEU A 1 71 ? 3.010 5.519 10.765 1.00 63.31 71 LEU A O 1
ATOM 538 N N . GLU A 1 72 ? 4.910 6.583 10.227 1.00 65.25 72 GLU A N 1
ATOM 539 C CA . GLU A 1 72 ? 5.253 6.969 11.602 1.00 65.25 72 GLU A CA 1
ATOM 540 C C . GLU A 1 72 ? 4.238 7.964 12.182 1.00 65.25 72 GLU A C 1
ATOM 542 O O . GLU A 1 72 ? 3.752 7.791 13.304 1.00 65.25 72 GLU A O 1
ATOM 547 N N . ALA A 1 73 ? 3.820 8.965 11.400 1.00 61.12 73 ALA A N 1
ATOM 548 C CA . ALA A 1 73 ? 2.769 9.893 11.807 1.00 61.12 73 ALA A CA 1
ATOM 549 C C . ALA A 1 73 ? 1.445 9.155 12.073 1.00 61.12 73 ALA A C 1
ATOM 551 O O . ALA A 1 73 ? 0.839 9.338 13.131 1.00 61.12 73 ALA A O 1
ATOM 552 N N . SER A 1 74 ? 1.040 8.255 11.174 1.00 61.84 74 SER A N 1
ATOM 553 C CA . SER A 1 74 ? -0.160 7.423 11.309 1.00 61.84 74 SER A CA 1
ATOM 554 C C . SER A 1 74 ? -0.075 6.486 12.516 1.00 61.84 74 SER A C 1
ATOM 556 O O . SER A 1 74 ? -1.003 6.432 13.323 1.00 61.84 74 SER A O 1
ATOM 558 N N . MET A 1 75 ? 1.066 5.821 12.727 1.00 65.44 75 MET A N 1
ATOM 559 C CA . MET A 1 75 ? 1.301 4.983 13.903 1.00 65.44 75 MET A CA 1
ATOM 560 C C . MET A 1 75 ? 1.257 5.793 15.196 1.00 65.44 75 MET A C 1
ATOM 562 O O . MET A 1 75 ? 0.703 5.322 16.189 1.00 65.44 75 MET A O 1
ATOM 566 N N . SER A 1 76 ? 1.802 7.010 15.213 1.00 64.69 76 SER A N 1
ATOM 567 C CA . SER A 1 76 ? 1.780 7.869 16.399 1.00 64.69 76 SER A CA 1
ATOM 568 C C . SER A 1 76 ? 0.355 8.307 16.759 1.00 64.69 76 SER A C 1
ATOM 570 O O . SER A 1 76 ? -0.029 8.258 17.932 1.00 64.69 76 SER A O 1
ATOM 572 N N . ILE A 1 77 ? -0.460 8.647 15.755 1.00 67.44 77 ILE A N 1
ATOM 573 C CA . ILE A 1 77 ? -1.874 8.998 15.918 1.00 67.44 77 ILE A CA 1
ATOM 574 C C . ILE A 1 77 ? -2.666 7.768 16.364 1.00 67.44 77 ILE A C 1
ATOM 576 O O . ILE A 1 77 ? -3.420 7.853 17.330 1.00 67.44 77 ILE A O 1
ATOM 580 N N . ALA A 1 78 ? -2.442 6.608 15.744 1.00 65.75 78 ALA A N 1
ATOM 581 C CA . ALA A 1 78 ? -3.093 5.353 16.106 1.00 65.75 78 ALA A CA 1
ATOM 582 C C . ALA A 1 78 ? -2.735 4.906 17.532 1.00 65.75 78 ALA A C 1
ATOM 584 O O . ALA A 1 78 ? -3.620 4.534 18.299 1.00 65.75 78 ALA A O 1
ATOM 585 N N . ARG A 1 79 ? -1.463 5.004 17.944 1.00 68.62 79 ARG A N 1
ATOM 586 C CA . ARG A 1 79 ? -1.028 4.712 19.322 1.00 68.62 79 ARG A CA 1
ATOM 587 C C . ARG A 1 79 ? -1.686 5.653 20.321 1.00 68.62 79 ARG A C 1
ATOM 589 O O . ARG A 1 79 ? -2.201 5.188 21.335 1.00 68.62 79 ARG A O 1
ATOM 596 N N . ARG A 1 80 ? -1.719 6.958 20.035 1.00 67.62 80 ARG A N 1
ATOM 597 C CA . ARG A 1 80 ? -2.407 7.944 20.884 1.00 67.62 80 ARG A CA 1
ATOM 598 C C . ARG A 1 80 ? -3.903 7.654 20.965 1.00 67.62 80 ARG A C 1
ATOM 600 O O . ARG A 1 80 ? -4.444 7.643 22.064 1.00 67.62 80 ARG A O 1
ATOM 607 N N . ALA A 1 81 ? -4.545 7.340 19.843 1.00 65.06 81 ALA A N 1
ATOM 608 C CA . ALA A 1 81 ? -5.951 6.958 19.792 1.00 65.06 81 ALA A CA 1
ATOM 609 C C . ALA A 1 81 ? -6.229 5.665 20.575 1.00 65.06 81 ALA A C 1
ATOM 611 O O . ALA A 1 81 ? -7.227 5.599 21.283 1.00 65.06 81 ALA A O 1
ATOM 612 N N . LEU A 1 82 ? -5.338 4.669 20.519 1.00 68.75 82 LEU A N 1
ATOM 613 C CA . LEU A 1 82 ? -5.444 3.418 21.278 1.00 68.75 82 LEU A CA 1
ATOM 614 C C . LEU A 1 82 ? -5.229 3.609 22.781 1.00 68.75 82 LEU A C 1
ATOM 616 O O . LEU A 1 82 ? -5.921 2.995 23.589 1.00 68.75 82 LEU A O 1
ATOM 620 N N . ILE A 1 83 ? -4.277 4.453 23.179 1.00 72.25 83 ILE A N 1
ATOM 621 C CA . ILE A 1 83 ? -4.057 4.785 24.592 1.00 72.25 83 ILE A CA 1
ATOM 622 C C . ILE A 1 83 ? -5.268 5.550 25.125 1.00 72.25 83 ILE A C 1
ATOM 624 O O . ILE A 1 83 ? -5.795 5.197 26.179 1.00 72.25 83 ILE A O 1
ATOM 628 N N . LEU A 1 84 ? -5.748 6.548 24.375 1.00 70.75 84 LEU A N 1
ATOM 629 C CA . LEU A 1 84 ? -6.915 7.344 24.739 1.00 70.75 84 LEU A CA 1
ATOM 630 C C . LEU A 1 84 ? -8.183 6.483 24.783 1.00 70.75 84 LEU A C 1
ATOM 632 O O . LEU A 1 84 ? -8.960 6.603 25.726 1.00 70.75 84 LEU A O 1
ATOM 636 N N . SER A 1 85 ? -8.368 5.565 23.830 1.00 67.06 85 SER A N 1
ATOM 637 C CA . SER A 1 85 ? -9.499 4.633 23.807 1.00 67.06 85 SER A CA 1
ATOM 638 C C . SER A 1 85 ? -9.407 3.571 24.896 1.00 67.06 85 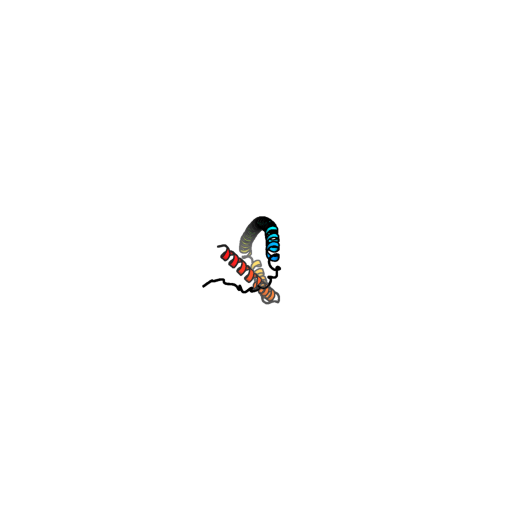SER A C 1
ATOM 640 O O . SER A 1 85 ? -10.439 3.196 25.437 1.00 67.06 85 SER A O 1
ATOM 642 N N . LYS A 1 86 ? -8.208 3.129 25.300 1.00 69.62 86 LYS A N 1
ATOM 643 C CA . LYS A 1 86 ? -8.026 2.284 26.491 1.00 69.62 86 LYS A CA 1
ATOM 644 C C . LYS A 1 86 ? -8.354 3.039 27.772 1.00 69.62 86 LYS A C 1
ATOM 646 O O . LYS A 1 86 ? -9.012 2.474 28.638 1.00 69.62 86 LYS A O 1
ATOM 651 N N . TRP A 1 87 ? -7.938 4.298 27.893 1.00 70.50 87 TRP A N 1
ATOM 652 C CA . TRP A 1 87 ? -8.208 5.128 29.070 1.00 70.50 87 TRP A CA 1
ATOM 653 C C . TRP A 1 87 ? -9.694 5.474 29.201 1.00 70.50 87 TRP A C 1
ATOM 655 O O . TRP A 1 87 ? -10.309 5.211 30.237 1.00 70.50 87 TRP A O 1
ATOM 665 N N . LEU A 1 88 ? -10.299 6.007 28.132 1.00 64.56 88 LEU A N 1
ATOM 666 C CA . LEU A 1 88 ? -11.744 6.227 28.064 1.00 64.56 88 LEU A CA 1
ATOM 667 C C . LEU A 1 88 ? -12.485 4.906 28.199 1.00 64.56 88 LEU A C 1
ATOM 669 O O . LEU A 1 88 ? -13.469 4.844 28.925 1.00 64.56 88 LEU A O 1
ATOM 673 N N . GLY A 1 89 ? -11.997 3.856 27.543 1.00 61.94 89 GLY A N 1
ATOM 674 C CA . GLY A 1 89 ? -12.512 2.499 27.605 1.00 61.94 89 GLY A CA 1
ATOM 675 C C . GLY A 1 89 ? -12.599 2.032 29.041 1.00 61.94 89 GLY A C 1
ATOM 676 O O . GLY A 1 89 ? -13.701 1.843 29.514 1.00 61.94 89 GLY A O 1
ATOM 677 N N . GLN A 1 90 ? -11.500 1.961 29.791 1.00 64.19 90 GLN A N 1
ATOM 678 C CA . GLN A 1 90 ? -11.511 1.536 31.196 1.00 64.19 90 GLN A CA 1
ATOM 679 C C . GLN A 1 90 ? -12.409 2.401 32.089 1.00 64.19 90 GLN A C 1
ATOM 681 O O . GLN A 1 90 ? -13.132 1.866 32.933 1.00 64.19 90 GLN A O 1
ATOM 686 N N . LYS A 1 91 ? -12.417 3.724 31.883 1.00 62.97 91 LYS A N 1
ATOM 687 C CA . LYS A 1 91 ? -13.247 4.650 32.668 1.00 62.97 91 LYS A CA 1
ATOM 688 C C . LYS A 1 91 ? -14.741 4.504 32.352 1.00 62.97 91 LYS A C 1
ATOM 690 O O . LYS A 1 91 ? -15.577 4.595 33.248 1.00 62.97 91 LYS A O 1
ATOM 695 N N . THR A 1 92 ? -15.088 4.226 31.097 1.00 60.84 92 THR A N 1
ATOM 696 C CA . THR A 1 92 ? -16.472 4.017 30.641 1.00 60.84 92 THR A CA 1
ATOM 697 C C . THR A 1 92 ? -16.938 2.567 30.785 1.00 60.84 92 THR A C 1
ATOM 699 O O . THR A 1 92 ? -18.140 2.347 30.937 1.00 60.84 92 THR A O 1
ATOM 702 N N . TRP A 1 93 ? -16.017 1.599 30.843 1.00 58.72 93 TRP A N 1
ATOM 703 C CA . TRP A 1 93 ? -16.249 0.150 30.937 1.00 58.72 93 TRP A CA 1
ATOM 704 C C . TRP A 1 93 ? -17.008 -0.244 32.195 1.00 58.72 93 TRP A C 1
ATOM 706 O O . TRP A 1 93 ? -17.828 -1.158 32.165 1.00 58.72 93 TRP A O 1
ATOM 716 N N . LYS A 1 94 ? -16.785 0.477 33.300 1.00 59.94 94 LYS A N 1
ATOM 717 C CA . LYS A 1 94 ? -17.539 0.283 34.546 1.00 59.94 94 LYS A CA 1
ATOM 718 C C . LYS A 1 94 ? -18.930 0.926 34.532 1.00 59.94 94 LYS A C 1
ATOM 720 O O . LYS A 1 94 ? -19.701 0.721 35.465 1.00 59.94 94 LYS A O 1
ATOM 725 N N . SER A 1 95 ? -19.288 1.693 33.501 1.00 64.00 95 SER A N 1
ATOM 726 C CA . SER A 1 95 ? -20.604 2.330 33.420 1.00 64.00 95 SER A CA 1
ATOM 727 C C . SER A 1 95 ? -21.646 1.400 32.786 1.00 64.00 95 SER A C 1
ATOM 729 O O . SER A 1 95 ? -21.389 0.725 31.788 1.00 64.00 95 SER A O 1
ATOM 731 N N . ARG A 1 96 ? -22.883 1.439 33.299 1.00 63.91 96 ARG A N 1
ATOM 732 C CA . ARG A 1 96 ? -24.043 0.717 32.730 1.00 63.91 96 ARG A CA 1
ATOM 733 C C . ARG A 1 96 ? -24.346 1.091 31.266 1.00 63.91 96 ARG A C 1
ATOM 735 O O . ARG A 1 96 ? -25.080 0.373 30.590 1.00 63.91 96 ARG A O 1
ATOM 742 N N . ARG A 1 97 ? -23.812 2.215 30.766 1.00 60.56 97 ARG A N 1
ATOM 743 C CA . ARG A 1 97 ? -23.957 2.649 29.364 1.00 60.56 97 ARG A CA 1
ATOM 744 C C . ARG A 1 97 ? -23.046 1.855 28.426 1.00 60.56 97 ARG A C 1
ATOM 746 O O . ARG A 1 97 ? -23.492 1.485 27.343 1.00 60.56 97 ARG A O 1
ATOM 753 N N . ALA A 1 98 ? -21.830 1.516 28.857 1.00 60.50 98 ALA A N 1
ATOM 754 C CA . ALA A 1 98 ? -20.904 0.714 28.057 1.00 60.50 98 ALA A CA 1
ATOM 755 C C . ALA A 1 98 ? -21.413 -0.716 27.835 1.00 60.50 98 ALA A C 1
ATOM 757 O O . ALA A 1 98 ? -21.237 -1.271 26.758 1.00 60.50 98 ALA A O 1
ATOM 758 N N . THR A 1 99 ? -22.122 -1.296 28.807 1.00 67.00 99 THR A N 1
ATOM 759 C CA . THR A 1 99 ? -22.734 -2.628 28.665 1.00 67.00 99 THR A CA 1
ATOM 760 C C . THR A 1 99 ? -23.869 -2.643 27.638 1.00 67.00 99 THR A C 1
ATOM 762 O O . THR A 1 99 ? -24.010 -3.617 26.903 1.00 67.00 99 THR A O 1
ATOM 765 N N . ARG A 1 100 ? -24.659 -1.562 27.537 1.00 71.31 100 ARG A N 1
ATOM 766 C CA . ARG A 1 100 ? -25.689 -1.423 26.489 1.00 71.31 100 ARG A CA 1
ATOM 767 C C . ARG A 1 100 ? -25.072 -1.212 25.111 1.00 71.31 100 ARG A C 1
ATOM 769 O O . ARG A 1 100 ? -25.533 -1.819 24.153 1.00 71.31 100 ARG A O 1
ATOM 776 N N . LEU A 1 101 ? -24.022 -0.391 25.026 1.00 72.25 101 LEU A N 1
ATOM 777 C CA . LEU A 1 101 ? -23.274 -0.192 23.783 1.00 72.25 101 LEU A CA 1
ATOM 778 C C . LEU A 1 101 ? -22.624 -1.489 23.305 1.00 72.25 101 LEU A C 1
ATOM 780 O O . LEU A 1 101 ? -22.657 -1.756 22.116 1.00 72.25 101 LEU A O 1
ATOM 784 N N . ARG A 1 102 ? -22.122 -2.328 24.217 1.00 69.12 102 ARG A N 1
ATOM 785 C CA . ARG A 1 102 ? -21.591 -3.658 23.891 1.00 69.12 102 ARG A CA 1
ATOM 786 C C . ARG A 1 102 ? -22.622 -4.562 23.237 1.00 69.12 102 ARG A C 1
ATOM 788 O O . ARG A 1 102 ? -22.379 -5.043 22.144 1.00 69.12 102 ARG A O 1
ATOM 795 N N . LYS A 1 103 ? -23.792 -4.717 23.860 1.00 74.88 103 LYS A N 1
ATOM 796 C CA . LYS A 1 103 ? -24.871 -5.545 23.300 1.00 74.88 103 LYS A CA 1
ATOM 797 C C . LYS A 1 103 ? -25.364 -5.016 21.952 1.00 74.88 103 LYS A C 1
ATOM 799 O O . LYS A 1 103 ? -25.712 -5.797 21.076 1.00 74.88 103 LYS A O 1
ATOM 804 N N . ARG A 1 104 ? -25.378 -3.690 21.781 1.00 76.94 104 ARG A N 1
ATOM 805 C CA . ARG A 1 104 ? -25.749 -3.052 20.514 1.00 76.94 104 ARG A CA 1
ATOM 806 C C . ARG A 1 104 ? -24.682 -3.241 19.437 1.00 76.94 104 ARG A C 1
ATOM 808 O O . ARG A 1 104 ? -25.042 -3.567 18.318 1.00 76.94 104 ARG A O 1
ATOM 815 N N . LEU A 1 105 ? -23.404 -3.087 19.780 1.00 77.75 105 LEU A N 1
ATOM 816 C CA . LEU A 1 105 ? -22.281 -3.348 18.880 1.00 77.75 105 LEU A CA 1
ATOM 817 C C . LEU A 1 105 ? -22.228 -4.816 18.482 1.00 77.75 105 LEU A C 1
ATOM 819 O O . LEU A 1 105 ? -22.056 -5.094 17.312 1.00 77.75 105 LEU A O 1
ATOM 823 N N . GLU A 1 106 ? -22.415 -5.749 19.414 1.00 77.81 106 GLU A N 1
ATOM 824 C CA . GLU A 1 106 ? -22.492 -7.179 19.107 1.00 77.81 106 GLU A CA 1
ATOM 825 C C . GLU A 1 106 ? -23.629 -7.453 18.120 1.00 77.81 106 GLU A C 1
ATOM 827 O O . GLU A 1 106 ? -23.400 -8.090 17.099 1.00 77.81 106 GLU A O 1
ATOM 832 N N . PHE A 1 107 ? -24.823 -6.905 18.358 1.00 81.12 107 PHE A N 1
ATOM 833 C CA . PHE A 1 107 ? -25.954 -7.057 17.444 1.00 81.12 107 PHE A CA 1
ATOM 834 C C . PHE A 1 107 ? -25.698 -6.425 16.069 1.00 81.12 107 PHE A C 1
ATOM 836 O O . PHE A 1 107 ? -25.917 -7.075 15.054 1.00 81.12 107 PHE A O 1
ATOM 843 N N . GLU A 1 108 ? -25.200 -5.188 16.019 1.00 77.44 108 GLU A N 1
ATOM 844 C CA . GLU A 1 108 ? -24.858 -4.511 14.763 1.00 77.44 108 GLU A CA 1
ATOM 845 C C . GLU A 1 108 ? -23.741 -5.249 14.023 1.00 77.44 108 GLU A C 1
ATOM 847 O O . GLU A 1 108 ? -23.801 -5.346 12.807 1.00 77.44 108 GLU A O 1
ATOM 852 N N . LEU A 1 109 ? -22.775 -5.841 14.728 1.00 75.31 109 LEU A N 1
ATOM 853 C CA . LEU A 1 109 ? -21.683 -6.608 14.136 1.00 75.31 109 LEU A CA 1
ATOM 854 C C . LEU A 1 109 ? -22.184 -7.958 13.618 1.00 75.31 109 LEU A C 1
ATOM 856 O O . LEU A 1 109 ? -21.841 -8.314 12.501 1.00 75.31 109 LEU A O 1
ATOM 860 N N . PHE A 1 110 ? -23.066 -8.660 14.335 1.00 77.12 110 PHE A N 1
ATOM 861 C CA . PHE A 1 110 ? -23.744 -9.853 13.813 1.00 77.12 110 PHE A CA 1
ATOM 862 C C . PHE A 1 110 ? -24.603 -9.530 12.590 1.00 77.12 110 PHE A C 1
ATOM 864 O O . PHE A 1 110 ? -24.536 -10.247 11.598 1.00 77.12 110 PHE A O 1
ATOM 871 N N . VAL A 1 111 ? -25.361 -8.434 12.613 1.00 75.94 111 VAL A N 1
ATOM 872 C CA . VAL A 1 111 ? -26.161 -7.986 11.462 1.00 75.94 111 VAL A CA 1
ATOM 873 C C . VAL A 1 111 ? -25.267 -7.537 10.305 1.00 75.94 111 VAL A C 1
ATOM 875 O O . VAL A 1 111 ? -25.605 -7.781 9.153 1.00 75.94 111 VAL A O 1
ATOM 878 N N . LEU A 1 112 ? -24.107 -6.937 10.573 1.00 72.62 112 LEU A N 1
ATOM 879 C CA . LEU A 1 112 ? -23.142 -6.555 9.545 1.00 72.62 112 LEU A CA 1
ATOM 880 C C . LEU A 1 112 ? -22.460 -7.786 8.933 1.00 72.62 112 LEU A C 1
ATOM 882 O O . LEU A 1 112 ? -22.251 -7.802 7.729 1.00 72.62 112 LEU A O 1
ATOM 886 N N . LEU A 1 113 ? -22.130 -8.801 9.739 1.00 70.00 113 LEU A N 1
ATOM 887 C CA . LEU A 1 113 ? -21.422 -10.013 9.309 1.00 70.00 113 LEU A CA 1
ATOM 888 C C . LEU A 1 113 ? -22.344 -11.041 8.634 1.00 70.00 113 LEU A C 1
ATOM 890 O O . LEU A 1 113 ? -21.919 -11.724 7.709 1.00 70.00 113 LEU A O 1
ATOM 894 N N . VAL A 1 114 ? -23.588 -11.164 9.105 1.00 73.19 114 VAL A N 1
ATOM 895 C CA . VAL A 1 114 ? -24.600 -12.107 8.587 1.00 73.19 114 VAL A CA 1
ATOM 896 C C . VAL A 1 114 ? -25.491 -11.446 7.533 1.00 73.19 114 VAL A C 1
ATOM 898 O O . VAL A 1 114 ? -26.017 -12.117 6.649 1.00 73.19 114 VAL A O 1
ATOM 901 N N . GLY A 1 115 ? -25.666 -10.127 7.604 1.00 72.25 115 GLY A N 1
ATOM 902 C CA . GLY A 1 115 ? -26.420 -9.364 6.618 1.00 72.25 115 GLY A CA 1
ATOM 903 C C . GLY A 1 115 ? -25.670 -9.187 5.292 1.00 72.25 115 GLY A C 1
ATOM 904 O O . GLY A 1 115 ? -24.516 -9.593 5.146 1.00 72.25 115 GLY A O 1
ATOM 905 N N . PRO A 1 116 ? -26.297 -8.518 4.309 1.00 67.69 116 PRO A N 1
ATOM 906 C CA . PRO A 1 116 ? -25.769 -8.385 2.946 1.00 67.69 116 PRO A CA 1
ATOM 907 C C . PRO A 1 116 ? -24.383 -7.716 2.867 1.00 67.69 116 PRO A C 1
ATOM 909 O O . PRO A 1 116 ? -23.650 -7.928 1.903 1.00 67.69 116 PRO A O 1
ATOM 912 N N . CYS A 1 117 ? -23.997 -6.949 3.892 1.00 60.88 117 CYS A N 1
ATOM 913 C CA . CYS A 1 117 ? -22.693 -6.291 3.985 1.00 60.88 117 CYS A CA 1
ATOM 914 C C . CYS A 1 117 ? -21.549 -7.262 4.334 1.00 60.88 117 CYS A C 1
ATOM 916 O O . CYS A 1 117 ? -20.403 -7.023 3.961 1.00 60.88 117 CYS A O 1
ATOM 918 N N . GLY A 1 118 ? -21.842 -8.382 5.000 1.00 68.50 118 GLY A N 1
ATOM 919 C CA . GLY A 1 118 ? -20.833 -9.326 5.476 1.00 68.50 118 GLY A CA 1
ATOM 920 C C . GLY A 1 118 ? -20.122 -10.020 4.329 1.00 68.50 118 GLY A C 1
ATOM 921 O O . GLY A 1 118 ? -18.899 -10.120 4.327 1.00 68.50 118 GLY A O 1
ATOM 922 N N . ASN A 1 119 ? -20.874 -10.389 3.290 1.00 71.50 119 ASN A N 1
ATOM 923 C CA . ASN A 1 119 ? -20.308 -10.957 2.072 1.00 71.50 119 ASN A CA 1
ATOM 924 C C . ASN A 1 119 ? -19.371 -9.966 1.360 1.00 71.50 119 ASN A C 1
ATOM 926 O O . ASN A 1 119 ? -18.307 -10.350 0.891 1.00 71.50 119 ASN A O 1
ATOM 930 N N . MET A 1 120 ? -19.718 -8.675 1.339 1.00 70.19 120 MET A N 1
ATOM 931 C CA . MET A 1 120 ? -18.868 -7.626 0.768 1.00 70.19 120 MET A CA 1
ATOM 932 C C . MET A 1 120 ? -17.594 -7.416 1.600 1.00 70.19 120 MET A C 1
ATOM 934 O O . MET A 1 120 ? -16.518 -7.235 1.040 1.00 70.19 120 MET A O 1
ATOM 938 N N . LEU A 1 121 ? -17.697 -7.513 2.926 1.00 71.38 121 LEU A N 1
ATOM 939 C CA . LEU A 1 121 ? -16.565 -7.438 3.850 1.00 71.38 121 LEU A CA 1
ATOM 940 C C . LEU A 1 121 ? -15.620 -8.635 3.688 1.00 71.38 121 LEU A C 1
ATOM 942 O O . LEU A 1 121 ? -14.410 -8.443 3.600 1.00 71.38 121 LEU A O 1
ATOM 946 N N . PHE A 1 122 ? -16.157 -9.852 3.570 1.00 71.31 122 PHE A N 1
ATOM 947 C CA . PHE A 1 122 ? -15.369 -11.042 3.259 1.00 71.31 122 PHE A CA 1
ATOM 948 C C . PHE A 1 122 ? -14.749 -10.962 1.866 1.00 71.31 122 PHE A C 1
ATOM 950 O O . PHE A 1 122 ? -13.573 -11.271 1.742 1.00 71.31 122 PHE A O 1
ATOM 957 N N . LEU A 1 123 ? -15.464 -10.480 0.845 1.00 74.38 123 LEU A N 1
ATOM 958 C CA . LEU A 1 123 ? -14.880 -10.246 -0.479 1.00 74.38 123 LEU A CA 1
ATOM 959 C C . LEU A 1 123 ? -13.765 -9.202 -0.447 1.00 74.38 123 LEU A C 1
ATOM 961 O O . LEU A 1 123 ? -12.803 -9.347 -1.185 1.00 74.38 123 LEU A O 1
ATOM 965 N N . MET A 1 124 ? -13.887 -8.154 0.370 1.00 70.94 124 MET A N 1
ATOM 966 C CA . MET A 1 124 ? -12.880 -7.097 0.473 1.00 70.94 124 MET A CA 1
ATOM 967 C C . MET A 1 124 ? -11.652 -7.553 1.274 1.00 70.94 124 MET A C 1
ATOM 969 O O . MET A 1 124 ? -10.534 -7.138 0.973 1.00 70.94 124 MET A O 1
ATOM 973 N N . LEU A 1 125 ? -11.850 -8.421 2.272 1.00 70.06 125 LEU A N 1
ATOM 974 C CA . LEU A 1 125 ? -10.788 -8.978 3.113 1.00 70.06 125 LEU A CA 1
ATOM 975 C C . LEU A 1 125 ? -10.065 -10.150 2.431 1.00 70.06 125 LEU A C 1
ATOM 977 O O . LEU A 1 125 ? -8.840 -10.191 2.413 1.00 70.06 125 LEU A O 1
ATOM 981 N N . PHE A 1 126 ? -10.818 -11.060 1.810 1.00 66.94 126 PHE A N 1
ATOM 982 C CA . PHE A 1 126 ? -10.311 -12.121 0.933 1.00 66.94 126 PHE A CA 1
ATOM 983 C C . PHE A 1 126 ? -10.107 -11.642 -0.504 1.00 66.94 126 PHE A C 1
ATOM 985 O O . PHE A 1 126 ? -9.904 -12.457 -1.407 1.00 66.94 126 PHE A O 1
ATOM 992 N N . TRP A 1 127 ? -10.125 -10.325 -0.735 1.00 78.06 127 TRP A N 1
ATOM 993 C CA . TRP A 1 127 ? -9.799 -9.796 -2.045 1.00 78.06 127 TRP A CA 1
ATOM 994 C C . TRP A 1 127 ? -8.360 -10.216 -2.363 1.00 78.06 127 TRP A C 1
ATOM 996 O O . TRP A 1 127 ? -7.455 -9.937 -1.565 1.00 78.06 127 TRP A O 1
ATOM 1006 N N . PRO A 1 128 ? -8.101 -10.841 -3.525 1.00 66.56 128 PRO A N 1
ATOM 1007 C CA . PRO A 1 128 ? -6.775 -11.354 -3.874 1.00 66.56 128 PRO A CA 1
ATOM 1008 C C . PRO A 1 128 ? -5.695 -10.262 -3.884 1.00 66.56 128 PRO A C 1
ATOM 1010 O O . PRO A 1 128 ? -4.509 -10.556 -3.807 1.00 66.56 128 PRO A O 1
ATOM 1013 N N . GLY A 1 129 ? -6.100 -8.993 -3.922 1.00 75.38 129 GLY A N 1
ATOM 1014 C CA . GLY A 1 129 ? -5.230 -7.825 -3.804 1.00 75.38 129 GLY A CA 1
ATOM 1015 C C . GLY A 1 129 ? -4.437 -7.745 -2.497 1.00 75.38 129 GLY A C 1
ATOM 1016 O O . GLY A 1 129 ? -3.285 -7.334 -2.549 1.00 75.38 129 GLY A O 1
ATOM 1017 N N . TRP A 1 130 ? -4.969 -8.183 -1.348 1.00 82.88 130 TRP A N 1
ATOM 1018 C CA . TRP A 1 130 ? -4.187 -8.199 -0.097 1.00 82.88 130 TRP A CA 1
ATOM 1019 C C . TRP A 1 130 ? -3.138 -9.306 -0.093 1.00 82.88 130 TRP A C 1
ATOM 1021 O O . TRP A 1 130 ? -2.003 -9.081 0.320 1.00 82.88 130 TRP A O 1
ATOM 1031 N N . LEU A 1 131 ? -3.504 -10.483 -0.607 1.00 80.50 131 LEU A N 1
ATOM 1032 C CA . LEU A 1 131 ? -2.567 -11.584 -0.813 1.00 80.50 131 LEU A CA 1
ATOM 1033 C C . LEU A 1 131 ? -1.472 -11.182 -1.808 1.00 80.50 131 LEU A C 1
ATOM 1035 O O . LEU A 1 131 ? -0.302 -11.432 -1.543 1.00 80.50 131 LEU A O 1
ATOM 1039 N 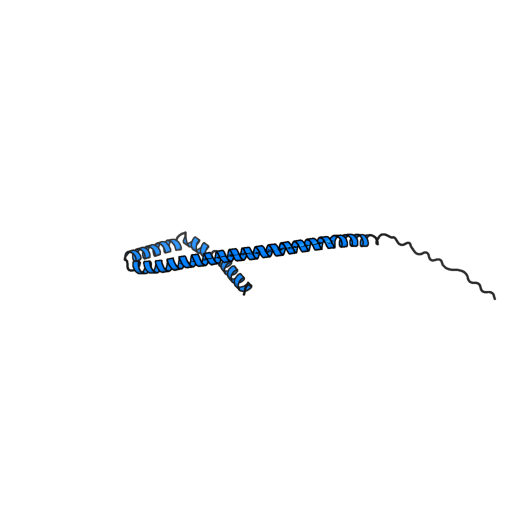N . ALA A 1 132 ? -1.828 -10.491 -2.895 1.00 82.38 132 ALA A N 1
ATOM 1040 C CA . ALA A 1 132 ? -0.878 -9.967 -3.872 1.00 82.38 132 ALA A CA 1
ATOM 1041 C C . ALA A 1 132 ? 0.051 -8.899 -3.273 1.00 82.38 132 ALA A C 1
ATOM 1043 O O . ALA A 1 132 ? 1.254 -8.949 -3.516 1.00 82.38 132 ALA A O 1
ATOM 1044 N N . LEU A 1 133 ? -0.468 -7.976 -2.452 1.00 84.38 133 LEU A N 1
ATOM 1045 C CA . LEU A 1 133 ? 0.359 -7.004 -1.729 1.00 84.38 133 LEU A CA 1
ATOM 1046 C C . LEU A 1 133 ? 1.318 -7.694 -0.754 1.00 84.38 133 LEU A C 1
ATOM 1048 O O . LEU A 1 133 ? 2.492 -7.342 -0.711 1.00 84.38 133 LEU A O 1
ATOM 1052 N N . GLY A 1 134 ? 0.835 -8.683 0.004 1.00 85.50 134 GLY A N 1
ATOM 1053 C CA . GLY A 1 134 ? 1.660 -9.466 0.923 1.00 85.50 134 GLY A CA 1
ATOM 1054 C C . GLY A 1 134 ? 2.766 -10.228 0.196 1.00 85.50 134 GLY A C 1
ATOM 1055 O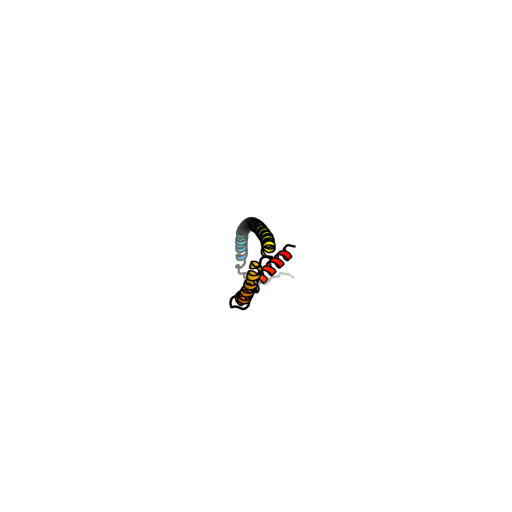 O . GLY A 1 134 ? 3.920 -10.179 0.618 1.00 85.50 134 GLY A O 1
ATOM 1056 N N . LEU A 1 135 ? 2.440 -10.861 -0.937 1.00 84.56 135 LEU A N 1
ATOM 1057 C CA . LEU A 1 135 ? 3.417 -11.555 -1.775 1.00 84.56 135 LEU A CA 1
ATOM 1058 C C . LEU A 1 135 ? 4.442 -10.588 -2.373 1.00 84.56 135 LEU A C 1
ATOM 1060 O O . LEU A 1 135 ? 5.626 -10.901 -2.398 1.00 84.56 135 LEU A O 1
ATOM 1064 N N . ALA A 1 136 ? 4.004 -9.414 -2.832 1.00 85.75 136 ALA A N 1
ATOM 1065 C CA . ALA A 1 136 ? 4.880 -8.397 -3.403 1.00 85.75 136 ALA A CA 1
ATOM 1066 C C . ALA A 1 136 ? 5.846 -7.826 -2.357 1.00 85.75 136 ALA A C 1
ATOM 1068 O O . ALA A 1 136 ? 7.031 -7.674 -2.641 1.00 85.75 136 ALA A O 1
ATOM 1069 N N . LEU A 1 137 ? 5.366 -7.563 -1.137 1.00 88.06 137 LEU A N 1
ATOM 1070 C CA . LEU A 1 137 ? 6.211 -7.106 -0.033 1.00 88.06 137 LEU A CA 1
ATOM 1071 C C . LEU A 1 137 ? 7.212 -8.184 0.397 1.00 88.06 137 LEU A C 1
ATOM 1073 O O . LEU A 1 137 ? 8.376 -7.881 0.650 1.00 88.06 137 LEU A O 1
ATOM 1077 N N . TRP A 1 138 ? 6.765 -9.440 0.459 1.00 90.19 138 TRP A N 1
ATOM 1078 C CA . TRP A 1 138 ? 7.615 -10.578 0.795 1.00 90.19 138 TRP A CA 1
ATOM 1079 C C . TRP A 1 138 ? 8.692 -10.818 -0.269 1.00 90.19 138 TRP A C 1
ATOM 1081 O O . TRP A 1 138 ? 9.868 -10.943 0.065 1.00 90.19 138 TRP A O 1
ATOM 1091 N N . ALA A 1 139 ? 8.314 -10.794 -1.549 1.00 86.94 139 ALA A N 1
ATOM 1092 C CA . ALA A 1 139 ? 9.241 -10.922 -2.667 1.00 86.94 139 ALA A CA 1
ATOM 1093 C C . ALA A 1 139 ? 10.237 -9.756 -2.718 1.00 86.94 139 ALA A C 1
ATOM 1095 O O . ALA A 1 139 ? 11.424 -9.981 -2.928 1.00 86.94 139 ALA A O 1
ATOM 1096 N N . TYR A 1 140 ? 9.781 -8.524 -2.469 1.00 90.38 140 TYR A N 1
ATOM 1097 C CA . TYR A 1 140 ? 10.660 -7.360 -2.373 1.00 90.38 140 TYR A CA 1
ATOM 1098 C C . TYR A 1 140 ? 11.688 -7.539 -1.249 1.00 90.38 140 TYR A C 1
ATOM 1100 O O . TYR A 1 140 ? 12.882 -7.407 -1.495 1.00 90.38 140 TYR A O 1
ATOM 1108 N N . GLY A 1 141 ? 11.246 -7.938 -0.051 1.00 86.62 141 GLY A N 1
ATOM 1109 C CA . GLY A 1 141 ? 12.139 -8.195 1.081 1.00 86.62 141 GLY A CA 1
ATOM 1110 C C . GLY A 1 141 ? 13.166 -9.299 0.811 1.00 86.62 141 GLY A C 1
ATOM 1111 O O . GLY A 1 141 ? 14.323 -9.145 1.186 1.00 86.62 141 GLY A O 1
ATOM 1112 N N . HIS A 1 142 ? 12.769 -10.369 0.116 1.00 81.75 142 HIS A N 1
ATOM 1113 C CA . HIS A 1 142 ? 13.652 -11.487 -0.233 1.00 81.75 142 HIS A CA 1
ATOM 1114 C C . HIS A 1 142 ? 14.638 -11.159 -1.371 1.00 81.75 142 HIS A C 1
ATOM 1116 O O . HIS A 1 142 ? 15.673 -11.804 -1.494 1.00 81.75 142 HIS A O 1
ATOM 1122 N N . VAL A 1 143 ? 14.330 -10.187 -2.230 1.00 83.38 143 VAL A N 1
ATOM 1123 C CA . VAL A 1 143 ? 15.232 -9.746 -3.309 1.00 83.38 143 VAL A CA 1
ATOM 1124 C C . VAL A 1 143 ? 16.250 -8.715 -2.811 1.00 83.38 143 VAL A C 1
ATOM 1126 O O . VAL A 1 143 ? 17.329 -8.596 -3.386 1.00 83.38 143 VAL A O 1
ATOM 1129 N N . THR A 1 144 ? 15.920 -7.958 -1.761 1.00 75.75 144 THR A N 1
ATOM 1130 C CA . THR A 1 144 ? 16.790 -6.903 -1.210 1.00 75.75 144 THR A CA 1
ATOM 1131 C C . THR A 1 144 ? 17.661 -7.325 -0.022 1.00 75.75 144 THR A C 1
ATOM 1133 O O . THR A 1 144 ? 18.481 -6.518 0.414 1.00 75.75 144 THR A O 1
ATOM 1136 N N . GLY A 1 145 ? 17.462 -8.529 0.523 1.00 54.06 145 GLY A N 1
ATOM 1137 C CA . GLY A 1 145 ? 18.282 -9.121 1.590 1.00 54.06 145 GLY A CA 1
ATOM 1138 C C . GLY A 1 145 ? 19.189 -10.215 1.054 1.00 54.06 145 GLY A C 1
ATOM 1139 O O . GLY A 1 145 ? 20.317 -10.327 1.578 1.00 54.06 145 GLY A O 1
#

Radius of gyration: 42.98 Å; chains: 1; bounding box: 98×47×123 Å